Protein AF-A0A3B8HC84-F1 (afdb_monomer_lite)

Foldseek 3Di:
DAQAWDWPVCLVVVLVVVVPDDPPDAAEQFECRAAQVPPQPDVPRRTTDRHVVVRDPHDYYQYDPHHDPVSVVVRVVVVVCVVVVNVVVVVVVVVVVVPPDD

St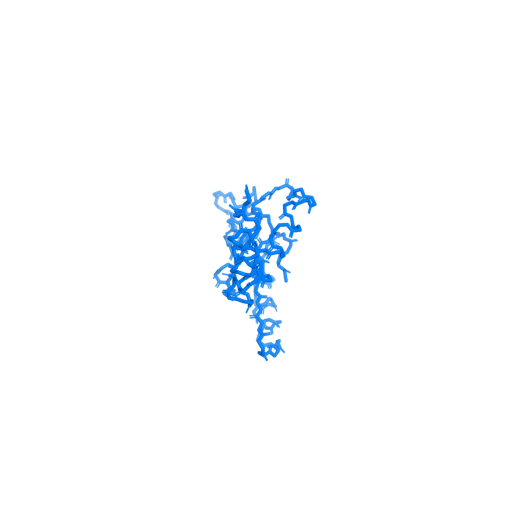ructure (mmCIF, N/CA/C/O backbone):
data_AF-A0A3B8HC84-F1
#
_entry.id   AF-A0A3B8HC84-F1
#
loop_
_atom_site.group_PDB
_atom_site.id
_atom_site.type_symbol
_atom_site.label_atom_id
_atom_site.label_alt_id
_atom_site.label_comp_id
_atom_site.label_asym_id
_atom_site.label_entity_id
_atom_site.label_seq_id
_atom_site.pdbx_PDB_ins_code
_atom_site.Cartn_x
_atom_site.Cartn_y
_atom_site.Cartn_z
_atom_site.occupancy
_atom_site.B_iso_or_equiv
_atom_site.auth_seq_id
_atom_site.auth_comp_id
_atom_site.auth_asym_id
_atom_site.auth_atom_id
_atom_site.pdbx_PDB_model_num
ATOM 1 N N . ILE A 1 1 ? -3.221 -3.129 5.264 1.00 92.12 1 ILE A N 1
ATOM 2 C CA . ILE A 1 1 ? -2.145 -2.111 5.135 1.00 92.12 1 ILE A CA 1
ATOM 3 C C . ILE A 1 1 ? -1.227 -2.562 4.012 1.00 92.12 1 ILE A C 1
ATOM 5 O O . ILE A 1 1 ? -0.826 -3.719 4.020 1.00 92.12 1 ILE A O 1
ATOM 9 N N . VAL A 1 2 ? -0.928 -1.692 3.052 1.00 92.56 2 VAL A N 1
ATOM 10 C CA . VAL A 1 2 ? 0.032 -1.957 1.975 1.00 92.56 2 VAL A CA 1
ATOM 11 C C . VAL A 1 2 ? 1.351 -1.292 2.349 1.00 92.56 2 VAL A C 1
ATOM 13 O O . VAL A 1 2 ? 1.438 -0.069 2.360 1.00 92.56 2 VAL A O 1
ATOM 16 N N . ALA A 1 3 ? 2.356 -2.096 2.688 1.00 90.88 3 ALA A N 1
ATOM 17 C CA . ALA A 1 3 ? 3.620 -1.645 3.266 1.00 90.88 3 ALA A CA 1
ATOM 18 C C . ALA A 1 3 ? 4.803 -1.861 2.312 1.00 90.88 3 ALA A C 1
ATOM 20 O O . ALA A 1 3 ? 5.659 -2.706 2.562 1.00 90.88 3 ALA A O 1
ATOM 21 N N . GLY A 1 4 ? 4.847 -1.107 1.211 1.00 89.38 4 GLY A N 1
ATOM 22 C CA . GLY A 1 4 ? 5.965 -1.142 0.266 1.00 89.38 4 GLY A CA 1
ATOM 23 C C . GLY A 1 4 ? 5.550 -1.228 -1.198 1.00 89.38 4 GLY A C 1
ATOM 24 O O . GLY A 1 4 ? 4.407 -0.961 -1.563 1.00 89.38 4 GLY A O 1
ATOM 25 N N . THR A 1 5 ? 6.522 -1.564 -2.043 1.00 91.50 5 THR A N 1
ATOM 26 C CA . THR A 1 5 ? 6.368 -1.593 -3.499 1.00 91.50 5 THR A CA 1
ATOM 27 C C . THR A 1 5 ? 5.496 -2.763 -3.945 1.00 91.50 5 THR A C 1
ATOM 29 O O . THR A 1 5 ? 5.683 -3.894 -3.496 1.00 91.50 5 THR A O 1
ATOM 32 N N . ILE A 1 6 ? 4.587 -2.513 -4.887 1.00 91.69 6 ILE A N 1
ATOM 33 C CA . ILE A 1 6 ? 3.760 -3.554 -5.501 1.00 91.69 6 ILE A CA 1
ATOM 34 C C . ILE A 1 6 ? 4.307 -3.865 -6.891 1.00 91.69 6 ILE A C 1
ATOM 36 O O . ILE A 1 6 ? 4.371 -2.993 -7.755 1.00 91.69 6 ILE A O 1
ATOM 40 N N . SER A 1 7 ? 4.671 -5.122 -7.136 1.00 92.62 7 SER A N 1
ATOM 41 C CA . SER A 1 7 ? 5.007 -5.575 -8.486 1.00 92.62 7 SER A CA 1
ATOM 42 C C . SER A 1 7 ? 3.743 -5.893 -9.291 1.00 92.62 7 SER A C 1
ATOM 44 O O . SER A 1 7 ? 2.736 -6.331 -8.732 1.00 92.62 7 SER A O 1
ATOM 46 N N . LYS A 1 8 ? 3.787 -5.755 -10.622 1.00 91.50 8 LYS A N 1
ATOM 47 C CA . LYS A 1 8 ? 2.668 -6.124 -11.509 1.00 91.50 8 LYS A CA 1
ATOM 48 C C . LYS A 1 8 ? 2.260 -7.586 -11.344 1.00 91.50 8 LYS A C 1
ATOM 50 O O . LYS A 1 8 ? 1.077 -7.902 -11.401 1.00 91.50 8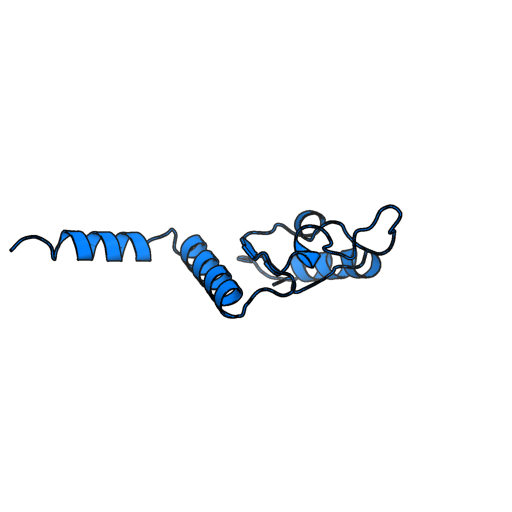 LYS A O 1
ATOM 55 N N . LYS A 1 9 ? 3.226 -8.468 -11.058 1.00 92.88 9 LYS A N 1
ATOM 56 C CA . LYS A 1 9 ? 2.968 -9.881 -10.743 1.00 92.88 9 LYS A CA 1
ATOM 57 C C . LYS A 1 9 ? 2.152 -10.049 -9.456 1.00 92.88 9 LYS A C 1
ATOM 59 O O . LYS A 1 9 ? 1.321 -10.948 -9.380 1.00 92.88 9 LYS A O 1
ATOM 64 N N . MET A 1 10 ? 2.381 -9.194 -8.460 1.00 93.75 10 MET A N 1
ATOM 65 C CA . MET A 1 10 ? 1.673 -9.226 -7.178 1.00 93.75 10 MET A CA 1
ATOM 66 C C . MET A 1 10 ? 0.302 -8.532 -7.235 1.00 93.75 10 MET A C 1
ATOM 68 O O . MET A 1 10 ? -0.575 -8.858 -6.440 1.00 93.75 10 MET A O 1
ATOM 72 N N . GLY A 1 11 ? 0.080 -7.638 -8.205 1.00 92.75 11 GLY A N 1
ATOM 73 C CA . GLY A 1 11 ? -1.180 -6.915 -8.414 1.00 92.75 11 GLY A CA 1
ATOM 74 C C . GLY A 1 11 ? -2.458 -7.761 -8.273 1.00 92.75 11 GLY A C 1
ATOM 75 O O . GLY A 1 11 ? -3.263 -7.471 -7.385 1.00 92.75 11 GLY A O 1
ATOM 76 N N . PRO A 1 12 ? -2.643 -8.845 -9.056 1.00 94.31 12 PRO A N 1
ATOM 77 C CA . PRO A 1 12 ? -3.852 -9.669 -8.965 1.00 94.31 12 PRO A CA 1
ATOM 78 C C . PRO A 1 12 ? -3.988 -10.402 -7.623 1.00 94.31 12 PRO A C 1
ATOM 80 O O . PRO A 1 12 ? -5.099 -10.706 -7.202 1.00 94.31 12 PRO A O 1
ATOM 83 N N . VAL A 1 13 ? -2.882 -10.692 -6.932 1.00 95.12 13 VAL A N 1
ATOM 84 C CA . VAL A 1 13 ? -2.922 -11.332 -5.608 1.00 95.12 13 VAL A CA 1
ATOM 85 C C . VAL A 1 13 ? -3.444 -10.349 -4.564 1.00 95.12 13 VAL A C 1
ATOM 87 O O . VAL A 1 13 ? -4.294 -10.717 -3.760 1.00 95.12 13 VAL A O 1
ATOM 90 N N . VAL A 1 14 ? -2.996 -9.091 -4.608 1.00 94.19 14 VAL A N 1
ATOM 91 C CA . VAL A 1 14 ? -3.471 -8.035 -3.697 1.00 94.19 14 VAL A CA 1
ATOM 92 C C . VAL A 1 14 ? -4.967 -7.790 -3.878 1.00 94.19 14 VAL A C 1
ATOM 94 O O . VAL A 1 14 ? -5.685 -7.696 -2.886 1.00 94.19 14 VAL A O 1
ATOM 97 N N . GLN A 1 15 ? -5.445 -7.745 -5.123 1.00 94.56 15 GLN A N 1
ATOM 98 C CA . GLN A 1 15 ? -6.867 -7.558 -5.410 1.00 94.56 15 GLN A CA 1
ATOM 99 C C . GLN A 1 15 ? -7.714 -8.722 -4.876 1.00 94.56 15 GLN A C 1
ATOM 101 O O . GLN A 1 15 ? -8.685 -8.497 -4.164 1.00 94.56 15 GLN A O 1
ATOM 106 N N . ARG A 1 16 ? -7.284 -9.973 -5.094 1.00 95.81 16 ARG A N 1
ATOM 107 C CA . ARG A 1 16 ? -7.981 -11.147 -4.537 1.00 95.81 16 ARG A CA 1
ATOM 108 C C . ARG A 1 16 ? -8.014 -11.146 -3.012 1.00 95.81 16 ARG A C 1
ATOM 110 O O . ARG A 1 16 ? -9.045 -11.471 -2.435 1.00 95.81 16 ARG A O 1
ATOM 117 N N . LEU A 1 17 ? -6.908 -10.783 -2.359 1.00 94.50 17 LEU A N 1
ATOM 118 C CA . LEU A 1 17 ? -6.863 -10.668 -0.899 1.00 94.50 17 LEU A CA 1
ATOM 119 C C . LEU A 1 17 ? -7.847 -9.607 -0.403 1.00 94.50 17 LEU A C 1
ATOM 121 O O . LEU A 1 17 ? -8.547 -9.834 0.578 1.00 94.50 17 LEU A O 1
ATOM 125 N N . TRP A 1 18 ? -7.938 -8.474 -1.101 1.00 94.88 18 TRP A N 1
ATOM 126 C CA . TRP A 1 18 ? -8.911 -7.436 -0.785 1.00 94.88 18 TRP A CA 1
ATOM 127 C C . TRP A 1 18 ? -10.353 -7.926 -0.937 1.00 94.88 18 TRP A C 1
ATOM 129 O O . TRP A 1 18 ? -11.183 -7.662 -0.066 1.00 94.88 18 TRP A O 1
ATOM 139 N N . ASP A 1 19 ? -10.654 -8.669 -1.999 1.00 94.44 19 ASP A N 1
ATOM 140 C CA . ASP A 1 19 ? -11.994 -9.202 -2.257 1.00 94.44 19 ASP A CA 1
ATOM 141 C C . ASP A 1 19 ? -12.410 -10.255 -1.222 1.00 94.44 19 ASP A C 1
ATOM 143 O O . ASP A 1 19 ? -13.572 -10.302 -0.823 1.00 94.44 19 ASP A O 1
ATOM 147 N N . GLN A 1 20 ? -11.455 -11.044 -0.723 1.00 95.75 20 GLN A N 1
ATOM 148 C CA . GLN A 1 20 ? -11.675 -12.044 0.325 1.00 95.75 20 GLN A CA 1
ATOM 149 C C . GLN A 1 20 ? -11.901 -11.443 1.722 1.00 95.75 20 GLN A C 1
ATOM 151 O O . GLN A 1 20 ? -12.420 -12.129 2.603 1.00 95.75 20 GLN A O 1
ATOM 156 N N . MET A 1 21 ? -11.528 -10.181 1.955 1.00 96.12 21 MET A N 1
ATOM 157 C CA . MET A 1 21 ? -11.756 -9.523 3.243 1.00 96.12 21 MET A CA 1
ATOM 158 C C . MET A 1 21 ? -13.236 -9.115 3.415 1.00 96.12 21 MET A C 1
ATOM 160 O O . MET A 1 21 ? -13.791 -8.458 2.522 1.00 96.12 21 MET A O 1
ATOM 164 N N . PRO A 1 22 ? -13.874 -9.429 4.564 1.00 93.88 22 PRO A N 1
ATOM 165 C CA . PRO A 1 22 ? -15.257 -9.043 4.841 1.00 93.88 22 PRO A CA 1
ATOM 166 C C . PRO A 1 22 ? -15.406 -7.527 5.045 1.00 93.88 22 PRO A C 1
ATOM 168 O O . PRO A 1 22 ? -14.465 -6.841 5.444 1.00 93.88 22 PRO A O 1
ATOM 171 N N . ASN A 1 23 ? -16.608 -7.003 4.790 1.00 91.25 23 ASN A N 1
ATOM 172 C CA . ASN A 1 23 ? -16.953 -5.613 5.107 1.00 91.25 23 ASN A CA 1
ATOM 173 C C . ASN A 1 23 ? -17.266 -5.472 6.611 1.00 91.25 23 ASN A C 1
ATOM 175 O O . ASN A 1 23 ? -17.908 -6.371 7.158 1.00 91.25 23 ASN A O 1
ATOM 179 N N . PRO A 1 24 ? -16.908 -4.355 7.277 1.00 91.69 24 PRO A N 1
ATOM 180 C CA . PRO A 1 24 ? -16.217 -3.161 6.772 1.00 91.69 24 PRO A CA 1
ATOM 181 C C . PRO A 1 24 ? -14.685 -3.325 6.723 1.00 91.69 24 PRO A C 1
ATOM 183 O O . PRO A 1 24 ? -14.074 -3.841 7.656 1.00 91.69 24 PRO A O 1
ATOM 186 N N . LYS A 1 25 ? -14.058 -2.849 5.640 1.00 92.19 25 LYS A N 1
ATOM 187 C CA . LYS A 1 25 ? -12.605 -2.924 5.416 1.00 92.19 25 LYS A CA 1
ATOM 188 C C . LYS A 1 25 ? -12.036 -1.582 4.981 1.00 92.19 25 LYS A C 1
ATOM 190 O O . LYS A 1 25 ? -12.709 -0.818 4.295 1.00 92.19 25 LYS A O 1
ATOM 195 N N . TRP A 1 26 ? -10.783 -1.340 5.357 1.00 93.50 26 TRP A N 1
ATOM 196 C CA . TRP A 1 26 ? -10.058 -0.108 5.061 1.00 93.50 26 TRP A CA 1
ATOM 197 C C . TRP A 1 26 ? -8.645 -0.401 4.582 1.00 93.50 26 TRP A C 1
ATOM 199 O O . TRP A 1 26 ? -8.012 -1.376 5.008 1.00 93.50 26 TRP A O 1
ATOM 209 N N . CYS A 1 27 ? -8.126 0.470 3.725 1.00 94.38 27 CYS A N 1
ATOM 210 C CA . CYS A 1 27 ? -6.777 0.343 3.193 1.00 94.38 27 CYS A CA 1
ATOM 211 C C . CYS A 1 27 ? -5.913 1.553 3.559 1.00 94.38 27 CYS A C 1
ATOM 213 O O . CYS A 1 27 ? -6.253 2.698 3.274 1.00 94.38 27 CYS A O 1
ATOM 215 N N . ILE A 1 28 ? -4.747 1.285 4.145 1.00 94.88 28 ILE A N 1
ATOM 216 C CA . ILE A 1 28 ? -3.700 2.286 4.373 1.00 94.88 28 ILE A CA 1
ATOM 217 C C . ILE A 1 28 ? -2.559 1.992 3.401 1.00 94.88 28 ILE A C 1
ATOM 219 O O . ILE A 1 28 ? -2.019 0.880 3.431 1.00 94.88 28 ILE A O 1
ATOM 223 N N . ALA A 1 29 ? -2.179 2.974 2.582 1.00 95.06 29 ALA A N 1
ATOM 224 C CA . ALA A 1 29 ? -0.973 2.931 1.761 1.00 95.06 29 ALA A CA 1
ATOM 225 C C . ALA A 1 29 ? 0.197 3.538 2.543 1.00 95.06 29 ALA A C 1
ATOM 227 O O . ALA A 1 29 ? 0.185 4.723 2.882 1.00 95.06 29 ALA A O 1
ATOM 228 N N . MET A 1 30 ? 1.196 2.713 2.849 1.00 94.62 30 MET A N 1
ATOM 229 C CA . MET A 1 30 ? 2.349 3.088 3.656 1.00 94.62 30 MET A CA 1
ATOM 230 C C . MET A 1 30 ? 3.595 3.231 2.781 1.00 94.62 30 MET A C 1
ATOM 232 O O . MET A 1 30 ? 4.104 2.261 2.216 1.00 94.62 30 MET A O 1
ATOM 236 N N . GLY A 1 31 ? 4.114 4.454 2.750 1.00 92.44 31 GLY A N 1
ATOM 237 C CA . GLY A 1 31 ? 5.340 4.836 2.071 1.00 92.44 31 GLY A CA 1
ATOM 238 C C . GLY A 1 31 ? 5.171 5.095 0.576 1.00 92.44 31 GLY A C 1
ATOM 239 O O . GLY A 1 31 ? 4.261 4.585 -0.072 1.00 92.44 31 GLY A O 1
ATOM 240 N N . ASN A 1 32 ? 6.090 5.876 0.010 1.00 91.50 32 ASN A N 1
ATOM 241 C CA . ASN A 1 32 ? 6.025 6.370 -1.367 1.00 91.50 32 ASN A CA 1
ATOM 242 C C . ASN A 1 32 ? 5.927 5.227 -2.386 1.00 91.50 32 ASN A C 1
ATOM 244 O O . ASN A 1 32 ? 5.239 5.364 -3.390 1.00 91.50 32 ASN A O 1
ATOM 248 N N . CYS A 1 33 ? 6.530 4.076 -2.083 1.00 91.56 33 CYS A N 1
ATOM 249 C CA . CYS A 1 33 ? 6.433 2.872 -2.902 1.00 91.56 33 CYS A CA 1
ATOM 250 C C . CYS A 1 33 ? 4.994 2.369 -3.106 1.00 91.56 33 CYS A C 1
ATOM 252 O O . CYS A 1 33 ? 4.674 1.860 -4.175 1.00 91.56 33 CYS A O 1
ATOM 254 N N . ALA A 1 34 ? 4.130 2.498 -2.095 1.00 91.50 34 ALA A N 1
ATOM 255 C CA . ALA A 1 34 ? 2.725 2.100 -2.179 1.00 91.50 34 ALA A CA 1
ATOM 256 C C . ALA A 1 34 ? 1.837 3.217 -2.754 1.00 91.50 34 ALA A C 1
ATOM 258 O O . ALA A 1 34 ? 0.777 2.936 -3.310 1.00 91.50 34 ALA A O 1
ATOM 259 N N . ILE A 1 35 ? 2.242 4.482 -2.605 1.00 92.12 35 ILE A N 1
ATOM 260 C CA . ILE A 1 35 ? 1.464 5.651 -3.042 1.00 92.12 35 ILE A CA 1
ATOM 261 C C . ILE A 1 35 ? 1.627 5.884 -4.547 1.00 92.12 35 ILE A C 1
ATOM 263 O O . ILE A 1 35 ? 0.626 6.008 -5.254 1.00 92.12 35 ILE A O 1
ATOM 267 N N . SER A 1 36 ? 2.881 5.940 -4.999 1.00 89.62 36 SER A N 1
ATOM 268 C CA . SER A 1 36 ? 3.293 6.412 -6.324 1.00 89.62 36 SER A CA 1
ATOM 269 C C . SER A 1 36 ? 4.465 5.586 -6.893 1.00 89.62 36 SER A C 1
ATOM 271 O O . SER A 1 36 ? 5.390 6.161 -7.451 1.00 89.62 36 SER A O 1
ATOM 273 N N . GLY A 1 37 ? 4.568 4.290 -6.558 1.00 86.12 37 GLY A N 1
ATOM 274 C CA . GLY A 1 37 ? 5.649 3.399 -7.014 1.00 86.12 37 GLY A CA 1
ATOM 275 C C . GLY A 1 37 ? 7.031 3.675 -6.394 1.00 86.12 37 GLY A C 1
ATOM 276 O O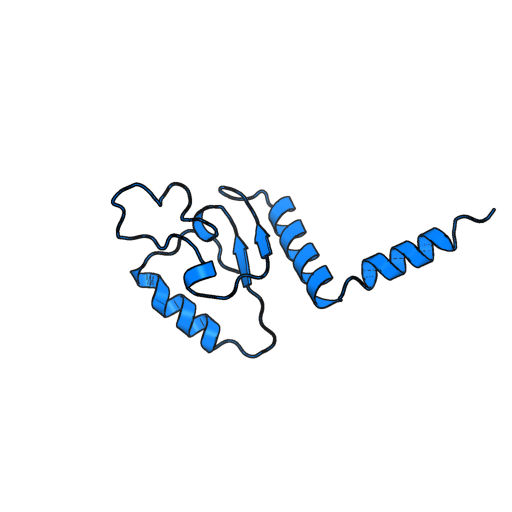 . GLY A 1 37 ? 7.890 2.790 -6.332 1.00 86.12 37 GLY A O 1
ATOM 277 N N . GLY A 1 38 ? 7.215 4.861 -5.811 1.00 87.19 38 GLY A N 1
ATOM 278 C CA . GLY A 1 38 ? 8.408 5.290 -5.094 1.00 87.19 38 GLY A CA 1
ATOM 279 C C . GLY A 1 38 ? 9.631 5.393 -6.012 1.00 87.19 38 GLY A C 1
ATOM 280 O O . GLY A 1 38 ? 9.483 5.618 -7.209 1.00 87.19 38 GLY A O 1
ATOM 281 N N . PRO A 1 39 ? 10.855 5.195 -5.490 1.00 84.19 39 PRO A N 1
ATOM 282 C CA . PRO A 1 39 ? 12.079 5.267 -6.298 1.00 84.19 39 PRO A CA 1
ATOM 283 C C . PRO A 1 39 ? 12.188 4.146 -7.347 1.00 84.19 39 PRO A C 1
ATOM 285 O O . PRO A 1 39 ? 13.128 4.131 -8.135 1.00 84.19 39 PRO A O 1
ATOM 288 N N . PHE A 1 40 ? 11.263 3.183 -7.334 1.00 82.88 40 PHE A N 1
ATOM 289 C CA . PHE A 1 40 ? 11.256 2.043 -8.244 1.00 82.88 40 PHE A CA 1
ATOM 290 C C . PHE A 1 40 ? 10.411 2.287 -9.497 1.00 82.88 40 PHE A C 1
ATOM 292 O O . PHE A 1 40 ? 10.548 1.535 -10.460 1.00 82.88 40 PHE A O 1
ATOM 299 N N . GLU A 1 41 ? 9.562 3.316 -9.507 1.00 79.44 41 GLU A N 1
ATOM 300 C CA . GLU A 1 41 ? 8.877 3.779 -10.711 1.00 79.44 41 GLU A CA 1
ATOM 301 C C . GLU A 1 41 ? 9.802 4.730 -11.477 1.00 79.44 41 GLU A C 1
ATOM 303 O O . GLU A 1 41 ? 9.810 5.940 -11.274 1.00 79.44 41 GLU A O 1
ATOM 308 N N . VAL A 1 42 ? 10.643 4.142 -12.326 1.00 81.94 42 VAL A N 1
ATOM 309 C CA . VAL A 1 42 ? 11.519 4.859 -13.259 1.00 81.94 42 VAL A CA 1
ATOM 310 C C . VAL A 1 42 ? 10.979 4.734 -14.682 1.00 81.94 42 VAL A C 1
ATOM 312 O O . VAL A 1 42 ? 10.260 3.783 -14.998 1.00 81.94 42 VAL A O 1
ATOM 315 N N . GLU A 1 43 ? 11.324 5.682 -15.553 1.00 75.75 43 GLU A N 1
ATOM 316 C CA . GLU A 1 43 ? 10.910 5.666 -16.959 1.00 75.75 43 GLU A CA 1
ATOM 317 C C . GLU A 1 43 ? 11.329 4.344 -17.634 1.00 75.75 43 GLU A C 1
ATOM 319 O O . GLU A 1 43 ? 12.487 3.934 -17.576 1.00 75.75 43 GLU A O 1
ATOM 324 N N . GLY A 1 44 ? 10.361 3.627 -18.215 1.00 74.81 44 GLY A N 1
ATOM 325 C CA . GLY A 1 44 ? 10.575 2.305 -18.819 1.00 74.81 44 GLY A CA 1
ATOM 326 C C . GLY A 1 44 ? 10.469 1.107 -17.863 1.00 74.81 44 GLY A C 1
ATOM 327 O O . GLY A 1 44 ? 10.579 -0.037 -18.310 1.00 74.81 44 GLY A O 1
ATOM 328 N N . GLN A 1 45 ? 10.207 1.312 -16.566 1.00 82.75 45 GLN A N 1
ATOM 329 C CA . GLN A 1 45 ? 10.011 0.203 -15.631 1.00 82.75 45 GLN A CA 1
ATOM 330 C C . GLN A 1 45 ? 8.674 -0.513 -15.872 1.00 82.75 45 GLN A C 1
ATOM 332 O O . GLN A 1 45 ? 7.590 0.028 -15.654 1.00 82.75 45 GLN A O 1
ATOM 337 N N . TYR A 1 46 ? 8.741 -1.790 -16.248 1.00 86.06 46 TYR A N 1
ATOM 338 C CA . TYR A 1 46 ? 7.559 -2.613 -16.498 1.00 86.06 46 TYR A CA 1
ATOM 339 C C . TYR A 1 46 ? 7.114 -3.420 -15.278 1.00 86.06 46 TYR A C 1
ATOM 341 O O . TYR A 1 46 ? 5.983 -3.901 -15.273 1.00 86.06 46 TYR A O 1
ATOM 349 N N . ALA A 1 47 ? 7.973 -3.612 -14.276 1.00 88.31 47 ALA A N 1
ATOM 350 C CA . ALA A 1 47 ? 7.729 -4.581 -13.211 1.00 88.31 47 ALA A CA 1
ATOM 351 C C . ALA A 1 47 ? 6.865 -4.048 -12.059 1.00 88.31 47 ALA A C 1
ATOM 353 O O . ALA A 1 47 ? 6.315 -4.855 -11.309 1.00 88.31 47 ALA A O 1
ATOM 354 N N . ILE A 1 48 ? 6.736 -2.728 -11.904 1.00 91.56 48 ILE A N 1
ATOM 355 C CA . ILE A 1 48 ? 6.110 -2.080 -10.742 1.00 91.56 48 ILE A CA 1
ATOM 356 C C . ILE A 1 48 ? 4.742 -1.496 -11.109 1.00 91.56 48 ILE A C 1
ATOM 358 O O . ILE A 1 48 ? 4.504 -1.096 -12.249 1.00 91.56 48 ILE A O 1
ATOM 362 N N . VAL A 1 49 ? 3.821 -1.509 -10.146 1.00 89.69 49 VAL A N 1
ATOM 363 C CA . VAL A 1 49 ? 2.538 -0.808 -10.234 1.00 89.69 49 VAL A CA 1
ATOM 364 C C . VAL A 1 49 ? 2.740 0.622 -9.719 1.00 89.69 49 VAL A C 1
ATOM 366 O O . VAL A 1 49 ? 3.224 0.768 -8.595 1.00 89.69 49 VAL A O 1
ATOM 369 N N . PRO A 1 50 ? 2.330 1.656 -10.478 1.00 89.06 50 PRO A N 1
ATOM 370 C CA . PRO A 1 50 ? 2.476 3.057 -10.077 1.00 89.06 50 PRO A CA 1
ATOM 371 C C . PRO A 1 50 ? 1.815 3.411 -8.747 1.00 89.06 50 PRO A C 1
ATOM 373 O O . PRO A 1 50 ? 2.191 4.365 -8.097 1.00 89.06 50 PRO A O 1
ATOM 376 N N . GLY A 1 51 ? 0.816 2.664 -8.282 1.00 89.94 51 GLY A N 1
ATOM 377 C CA . GLY A 1 51 ? 0.247 2.922 -6.966 1.00 89.94 51 GLY A CA 1
ATOM 378 C C . GLY A 1 51 ? -0.787 1.900 -6.534 1.00 89.94 51 GLY A C 1
ATOM 379 O O . GLY A 1 51 ? -1.466 1.280 -7.353 1.00 89.94 51 GLY A O 1
ATOM 380 N N . ALA A 1 52 ? -0.935 1.751 -5.219 1.00 91.81 52 ALA A N 1
ATOM 381 C CA . ALA A 1 52 ? -1.912 0.857 -4.604 1.00 91.81 52 ALA A CA 1
ATOM 382 C C . ALA A 1 52 ? -3.360 1.249 -4.934 1.00 91.81 52 ALA A C 1
ATOM 38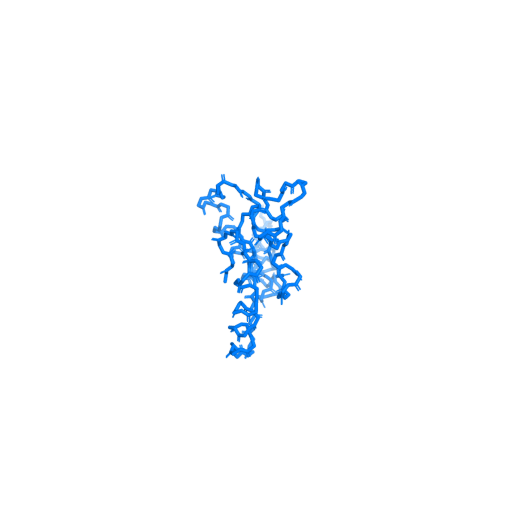4 O O . ALA A 1 52 ? -4.220 0.377 -5.026 1.00 91.81 52 ALA A O 1
ATOM 385 N N . HIS A 1 53 ? -3.608 2.543 -5.168 1.00 92.44 53 HIS A N 1
ATOM 386 C CA . HIS A 1 53 ? -4.921 3.096 -5.503 1.00 92.44 53 HIS A CA 1
ATOM 387 C C . HIS A 1 53 ? -5.501 2.551 -6.820 1.00 92.44 53 HIS A C 1
ATOM 389 O O . HIS A 1 53 ? -6.713 2.577 -7.005 1.00 92.44 53 HIS A O 1
ATOM 395 N N . LEU A 1 54 ? -4.655 2.032 -7.719 1.00 91.88 54 LEU A N 1
ATOM 396 C CA . LEU A 1 54 ? -5.091 1.391 -8.964 1.00 91.88 54 LEU A CA 1
ATOM 397 C C . LEU A 1 54 ? -5.656 -0.019 -8.742 1.00 91.88 54 LEU A C 1
ATOM 399 O O . LEU A 1 54 ? -6.366 -0.535 -9.599 1.00 91.88 54 LEU A O 1
ATOM 403 N N . LEU A 1 55 ? -5.310 -0.657 -7.622 1.00 92.31 55 LEU A N 1
ATOM 404 C CA . LEU A 1 55 ? -5.693 -2.037 -7.317 1.00 92.31 55 LEU A CA 1
ATOM 405 C C . LEU A 1 55 ? -6.817 -2.105 -6.286 1.00 92.31 55 LEU A C 1
ATOM 407 O O . LEU A 1 55 ? -7.725 -2.921 -6.414 1.00 92.31 55 LEU A O 1
ATOM 411 N N . VAL A 1 56 ? -6.730 -1.278 -5.242 1.00 93.50 56 VAL A N 1
ATOM 412 C CA . VAL A 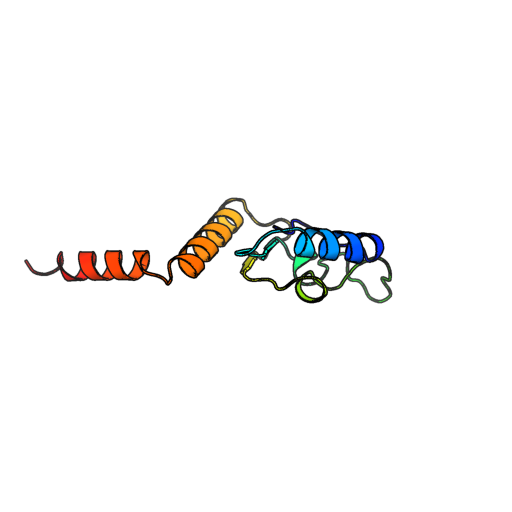1 56 ? -7.645 -1.283 -4.097 1.00 93.50 56 VAL A CA 1
ATOM 413 C C . VAL A 1 56 ? -7.986 0.152 -3.687 1.00 93.50 56 VAL A C 1
ATOM 415 O O . VAL A 1 56 ? -7.140 1.040 -3.820 1.00 93.50 56 VAL A O 1
ATOM 418 N N . PRO A 1 57 ? -9.193 0.410 -3.154 1.00 93.38 57 PRO A N 1
ATOM 419 C CA . PRO A 1 57 ? -9.553 1.739 -2.673 1.00 93.38 57 PRO A CA 1
ATOM 420 C C . PRO A 1 57 ? -8.721 2.083 -1.431 1.00 93.38 57 PRO A C 1
ATOM 422 O O . PRO A 1 57 ? -8.820 1.410 -0.409 1.00 93.38 57 PRO A O 1
ATOM 425 N N . VAL A 1 58 ? -7.881 3.118 -1.525 1.00 94.19 58 VAL A N 1
ATOM 426 C CA . VAL A 1 58 ? -7.017 3.575 -0.425 1.00 94.19 58 VAL A CA 1
ATOM 427 C C . VAL A 1 58 ? -7.722 4.657 0.390 1.00 94.19 58 VAL A C 1
ATOM 429 O O . VAL A 1 58 ? -8.152 5.673 -0.152 1.00 94.19 58 VAL A O 1
ATOM 432 N N . ASP A 1 59 ? -7.795 4.467 1.707 1.00 93.94 59 ASP A N 1
ATOM 433 C CA . ASP A 1 59 ? -8.424 5.404 2.637 1.00 93.94 59 ASP A CA 1
ATOM 434 C C . ASP A 1 59 ? -7.479 6.474 3.159 1.00 93.94 59 ASP A C 1
ATOM 436 O O . ASP A 1 59 ? -7.912 7.607 3.388 1.00 93.94 59 ASP A O 1
ATOM 440 N N . ILE A 1 60 ? -6.234 6.080 3.434 1.00 94.44 60 ILE A N 1
ATOM 441 C CA . ILE A 1 60 ? -5.214 6.908 4.076 1.00 94.44 60 ILE A CA 1
ATOM 442 C C . ILE A 1 60 ? -3.865 6.648 3.427 1.00 94.44 60 ILE A C 1
ATOM 444 O O . ILE A 1 60 ? -3.469 5.503 3.199 1.00 94.44 60 ILE A O 1
ATOM 448 N N . TYR A 1 61 ? -3.143 7.739 3.198 1.00 94.44 61 TYR A N 1
ATOM 449 C CA . TYR A 1 61 ? -1.794 7.748 2.662 1.00 94.44 61 TYR A CA 1
ATOM 450 C C . TYR A 1 61 ? -0.820 8.183 3.757 1.00 94.44 61 TYR A C 1
ATOM 452 O O . TYR A 1 61 ? -0.970 9.262 4.329 1.00 94.44 61 TYR A O 1
ATOM 460 N N . VAL A 1 62 ? 0.178 7.349 4.045 1.00 94.50 62 VAL A N 1
ATOM 461 C CA . VAL A 1 62 ? 1.264 7.665 4.982 1.00 94.50 62 VAL A CA 1
ATOM 462 C C . VAL A 1 62 ? 2.542 7.884 4.168 1.00 94.50 62 VAL A C 1
ATOM 464 O O . VAL A 1 62 ? 3.155 6.900 3.747 1.00 94.50 62 VAL A O 1
ATOM 467 N N . PRO A 1 63 ? 2.950 9.138 3.896 1.00 91.88 63 PRO A N 1
ATOM 468 C CA . PRO A 1 63 ? 4.144 9.420 3.100 1.00 91.88 63 PRO A CA 1
ATOM 469 C C . PRO A 1 63 ? 5.431 9.027 3.843 1.00 91.88 63 PRO A C 1
ATOM 471 O O . PRO A 1 63 ? 5.526 9.168 5.063 1.00 91.88 63 PRO A O 1
ATOM 474 N N . GLY A 1 64 ? 6.440 8.551 3.106 1.00 91.31 64 GLY A N 1
ATOM 475 C CA . GLY A 1 64 ? 7.754 8.191 3.655 1.00 91.31 64 GLY A CA 1
ATOM 476 C C . GLY A 1 64 ? 8.509 7.135 2.840 1.00 91.31 64 GLY A C 1
ATOM 477 O O . GLY A 1 64 ? 7.918 6.420 2.037 1.00 91.31 64 GLY A O 1
ATOM 478 N N . CYS A 1 65 ? 9.823 7.005 3.040 1.00 89.94 65 CYS A N 1
ATOM 479 C CA . CYS A 1 65 ? 10.646 6.016 2.329 1.00 89.94 65 CYS A CA 1
ATOM 480 C C . CYS A 1 65 ? 11.806 5.467 3.195 1.00 89.94 65 CYS A C 1
ATOM 482 O O . CYS A 1 65 ? 12.960 5.800 2.929 1.00 89.94 65 CYS A O 1
ATOM 484 N N . PRO A 1 66 ? 11.539 4.622 4.215 1.00 84.44 66 PRO A N 1
ATOM 485 C CA . PRO A 1 66 ? 10.233 4.290 4.801 1.00 84.44 66 PRO A CA 1
ATOM 486 C C . PRO A 1 66 ? 9.730 5.394 5.761 1.00 84.44 66 PRO A C 1
ATOM 488 O O . PRO A 1 66 ? 10.513 6.248 6.181 1.00 84.44 66 PRO A O 1
ATOM 491 N N . PRO A 1 67 ? 8.423 5.448 6.085 1.00 90.81 67 PRO A N 1
ATOM 492 C CA . PRO A 1 67 ? 7.899 6.426 7.039 1.00 90.81 67 PRO A CA 1
ATOM 493 C C . PRO A 1 67 ? 8.463 6.200 8.443 1.00 90.81 67 PRO A C 1
ATOM 495 O O . PRO A 1 67 ? 8.756 5.070 8.834 1.00 90.81 67 PRO A O 1
ATOM 498 N N . ARG A 1 68 ? 8.578 7.282 9.221 1.00 93.19 68 ARG A N 1
ATOM 499 C CA . ARG A 1 68 ? 8.941 7.173 10.638 1.00 93.19 68 ARG A CA 1
ATOM 500 C C . ARG A 1 68 ? 7.839 6.443 11.422 1.00 93.19 68 ARG A C 1
ATOM 502 O O . ARG A 1 68 ? 6.666 6.604 11.065 1.00 93.19 68 ARG A O 1
ATOM 509 N N . PRO A 1 69 ? 8.174 5.695 12.490 1.00 91.25 69 PRO A N 1
ATOM 510 C CA . PRO A 1 69 ? 7.185 4.986 13.305 1.00 91.25 69 PRO A CA 1
ATOM 511 C C . PRO A 1 69 ? 6.042 5.886 13.788 1.00 91.25 69 PRO A C 1
ATOM 513 O O . PRO A 1 69 ? 4.878 5.493 13.746 1.00 91.25 69 PRO A O 1
ATOM 516 N N . GLU A 1 70 ? 6.345 7.131 14.157 1.00 93.81 70 GLU A N 1
ATOM 517 C CA . GLU A 1 70 ? 5.355 8.115 14.598 1.00 9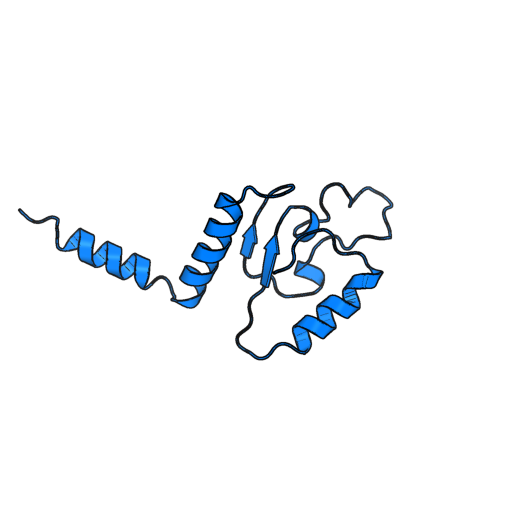3.81 70 GLU A CA 1
ATOM 518 C C . GLU A 1 70 ? 4.378 8.480 13.474 1.00 93.81 70 GLU A C 1
ATOM 520 O O . GLU A 1 70 ? 3.182 8.634 13.717 1.00 93.81 70 GLU A O 1
ATOM 525 N N . GLY A 1 71 ? 4.863 8.567 12.232 1.00 91.06 71 GLY A N 1
ATOM 526 C CA . GLY A 1 71 ? 4.031 8.835 11.059 1.00 91.06 71 GLY A CA 1
ATOM 527 C C . GLY A 1 71 ? 3.056 7.694 10.762 1.00 91.06 71 GLY A C 1
ATOM 528 O O . GLY A 1 71 ? 1.911 7.940 10.383 1.00 91.06 71 GLY A O 1
ATOM 529 N N . LEU A 1 72 ? 3.468 6.444 11.001 1.00 92.00 72 LEU A N 1
ATOM 530 C CA . LEU A 1 72 ? 2.571 5.292 10.894 1.00 92.00 72 LEU A CA 1
ATOM 531 C C . LEU A 1 72 ? 1.482 5.329 11.974 1.00 92.00 72 LEU A C 1
ATOM 533 O O . LEU A 1 72 ? 0.308 5.130 11.660 1.00 92.00 72 LEU A O 1
ATOM 537 N N . ILE A 1 73 ? 1.853 5.629 13.222 1.00 93.38 73 ILE A N 1
ATOM 538 C CA . ILE A 1 73 ? 0.899 5.760 14.334 1.00 93.38 73 ILE A CA 1
ATOM 539 C C . ILE A 1 73 ? -0.117 6.864 14.030 1.00 93.38 73 ILE A C 1
ATOM 541 O O . ILE A 1 73 ? -1.318 6.652 14.183 1.00 93.38 73 ILE A O 1
ATOM 545 N N . GLN A 1 74 ? 0.334 8.014 13.524 1.00 93.12 74 GLN A N 1
ATOM 546 C CA . GLN A 1 74 ? -0.555 9.095 13.093 1.00 93.12 74 GLN A CA 1
ATOM 547 C C . GLN A 1 74 ? -1.516 8.658 11.981 1.00 93.12 74 GLN A C 1
ATOM 549 O O . GLN A 1 74 ? -2.687 9.027 12.019 1.00 93.12 74 GLN A O 1
ATOM 554 N N . GLY A 1 75 ? -1.059 7.844 11.026 1.00 92.88 75 GLY A N 1
ATOM 555 C CA . GLY A 1 75 ? -1.918 7.271 9.989 1.00 92.88 75 GLY A CA 1
ATOM 556 C C . GLY A 1 75 ? -3.011 6.356 10.549 1.00 92.88 75 GLY A C 1
ATOM 557 O O . GLY A 1 75 ? -4.155 6.421 10.104 1.00 92.88 75 GLY A O 1
ATOM 558 N N . ILE A 1 76 ? -2.687 5.542 11.558 1.00 92.50 76 ILE A N 1
ATOM 559 C CA . ILE A 1 76 ? -3.660 4.669 12.236 1.00 92.50 76 ILE A CA 1
ATOM 560 C C . ILE A 1 76 ? -4.657 5.496 13.055 1.00 92.50 76 ILE A C 1
ATOM 562 O O . ILE A 1 76 ? -5.858 5.256 12.970 1.00 92.50 76 ILE A O 1
ATOM 566 N N . LEU A 1 77 ? -4.189 6.508 13.790 1.00 92.50 77 LEU A N 1
ATOM 567 C CA . LEU A 1 77 ? -5.060 7.421 14.538 1.00 92.50 77 LEU A CA 1
ATOM 568 C C . LEU A 1 77 ? -5.997 8.202 13.606 1.00 92.50 77 LEU A C 1
ATOM 570 O O . LEU A 1 77 ? -7.175 8.375 13.907 1.00 92.50 77 LEU A O 1
ATOM 574 N N . ALA A 1 78 ? -5.504 8.626 12.441 1.00 91.44 78 ALA A N 1
ATOM 575 C CA . ALA A 1 78 ? -6.332 9.253 11.418 1.00 91.44 78 ALA A CA 1
ATOM 576 C C . ALA A 1 78 ? -7.392 8.286 10.857 1.00 91.44 78 ALA A C 1
ATOM 578 O O . ALA A 1 78 ? -8.495 8.725 10.524 1.00 91.44 78 ALA A O 1
ATOM 579 N N . LEU A 1 79 ? -7.096 6.980 10.783 1.00 91.94 79 LEU A N 1
ATOM 580 C CA . LEU A 1 79 ? -8.082 5.964 10.401 1.00 91.94 79 LEU A CA 1
ATOM 581 C C . LEU A 1 79 ? -9.158 5.820 11.466 1.00 91.94 79 LEU A C 1
ATOM 583 O O . LEU A 1 79 ? -10.343 5.826 11.144 1.00 91.94 79 LEU A O 1
ATOM 587 N N . GLU A 1 80 ? -8.746 5.729 12.725 1.00 90.88 80 GLU A N 1
ATOM 588 C CA . GLU A 1 80 ? -9.660 5.643 13.857 1.00 90.88 80 GLU A CA 1
ATOM 589 C C . GLU A 1 80 ? -10.613 6.847 13.894 1.00 90.88 80 GLU A C 1
ATOM 591 O O . GLU A 1 80 ? -11.828 6.670 14.007 1.00 90.88 80 GLU A O 1
ATOM 596 N N . ASP A 1 81 ? -10.085 8.059 13.704 1.00 89.62 81 ASP A N 1
ATOM 597 C CA . ASP A 1 81 ? -10.865 9.297 13.609 1.00 89.62 81 ASP A CA 1
ATOM 598 C C . ASP A 1 81 ? -11.873 9.266 12.447 1.00 89.62 81 ASP A C 1
ATOM 600 O O . ASP A 1 81 ? -12.998 9.754 12.590 1.00 89.62 81 ASP A O 1
ATOM 604 N N . LYS A 1 82 ? -11.477 8.698 11.297 1.00 86.12 82 LYS A N 1
ATOM 605 C CA . LYS A 1 82 ? -12.332 8.548 10.107 1.00 86.12 82 LYS A CA 1
ATOM 606 C C . LYS A 1 82 ? -13.468 7.553 10.359 1.00 86.12 82 LYS A C 1
ATOM 608 O O . LYS A 1 82 ? -14.583 7.792 9.908 1.00 86.12 82 LYS A O 1
ATOM 613 N N . ILE A 1 83 ? -13.205 6.476 11.102 1.00 88.69 83 ILE A N 1
ATOM 614 C CA . ILE A 1 83 ? -14.198 5.448 11.456 1.00 88.69 83 ILE A CA 1
ATOM 615 C C . ILE A 1 83 ? -15.185 5.971 12.509 1.00 88.69 83 ILE A C 1
ATOM 617 O O . ILE A 1 83 ? -16.387 5.769 12.375 1.00 88.69 83 ILE A O 1
ATOM 621 N N . THR A 1 84 ? -14.700 6.679 13.532 1.00 85.00 84 THR A N 1
ATOM 622 C CA . THR A 1 84 ? -15.536 7.244 14.613 1.00 85.00 84 THR A CA 1
ATOM 623 C C . THR A 1 84 ? -16.188 8.587 14.260 1.00 85.00 84 THR A C 1
ATOM 625 O O . THR A 1 84 ? -16.761 9.242 15.127 1.00 85.00 84 THR A O 1
ATOM 628 N N . GLY A 1 85 ? -16.092 9.054 13.009 1.00 77.88 85 GLY A N 1
ATOM 629 C CA . GLY A 1 85 ? -16.746 10.292 12.562 1.00 77.88 85 GLY A CA 1
ATOM 630 C C . GLY A 1 85 ? -16.287 11.555 13.307 1.00 77.88 85 GLY A C 1
ATOM 631 O O . GLY A 1 85 ? -17.026 12.536 13.394 1.00 77.88 85 GLY A O 1
ATOM 632 N N . GLY A 1 86 ? -15.082 11.541 13.887 1.00 65.00 86 GLY A N 1
ATOM 633 C CA . GLY A 1 86 ? -14.559 12.651 14.684 1.00 65.00 86 GLY A CA 1
ATOM 634 C C . GLY A 1 86 ? -15.260 12.873 16.031 1.00 65.00 86 GLY A C 1
ATOM 635 O O . GLY A 1 86 ? -15.064 13.931 16.640 1.00 65.00 86 GLY A O 1
ATOM 636 N N . GLU A 1 87 ? -16.037 11.909 16.541 1.00 61.19 87 GLU A N 1
ATOM 637 C CA . GLU A 1 87 ? -16.700 12.023 17.848 1.00 61.19 87 GLU A CA 1
ATOM 638 C C . GLU A 1 87 ? -15.712 12.333 18.978 1.00 61.19 87 GLU A C 1
ATOM 640 O O . GLU A 1 87 ? -15.988 13.199 19.807 1.00 61.19 87 GLU A O 1
ATOM 645 N N . LYS A 1 88 ? -14.506 11.745 18.961 1.00 59.91 88 LYS A N 1
ATOM 646 C CA . LYS A 1 88 ? -13.443 12.050 19.937 1.00 59.91 88 LYS A CA 1
ATOM 647 C C . LYS A 1 88 ? -13.002 13.518 19.897 1.00 59.91 88 LYS A C 1
ATOM 649 O O . LYS A 1 88 ? -12.866 14.150 20.947 1.00 59.91 88 LYS A O 1
ATOM 654 N N . LYS A 1 89 ? -12.843 14.105 18.703 1.00 59.91 89 LYS A N 1
ATOM 655 C CA . LYS A 1 89 ? -12.511 15.535 18.535 1.00 59.91 89 LYS A CA 1
ATOM 656 C C . LYS A 1 89 ? -13.659 16.435 18.987 1.00 59.91 89 LYS A C 1
ATOM 658 O O . LYS A 1 89 ? -13.409 17.483 19.583 1.00 59.91 89 LYS A O 1
ATOM 663 N N . ASN A 1 90 ? -14.903 16.021 18.755 1.00 60.44 90 ASN A N 1
ATOM 664 C CA . ASN A 1 90 ? -16.092 16.738 19.211 1.00 60.44 90 ASN A CA 1
ATOM 665 C C . ASN A 1 90 ? -16.273 16.660 20.735 1.00 60.44 90 ASN A C 1
ATOM 667 O O . ASN A 1 90 ? -16.631 17.666 21.349 1.00 60.44 90 ASN A O 1
ATOM 671 N N . LEU A 1 91 ? -15.958 15.521 21.357 1.00 65.19 91 LEU A N 1
ATOM 672 C CA . LEU A 1 91 ? -16.000 15.329 22.806 1.00 65.19 91 LEU A CA 1
ATOM 673 C C . LEU A 1 91 ? -14.921 16.161 23.508 1.00 65.19 91 LEU A C 1
ATOM 675 O O . LEU A 1 91 ? -15.232 16.896 24.441 1.00 65.19 91 LEU A O 1
ATOM 679 N N . LEU A 1 92 ? -13.682 16.137 23.004 1.00 66.75 92 LEU A N 1
ATOM 680 C CA . LEU A 1 92 ? -12.592 16.991 23.492 1.00 66.75 92 LEU A CA 1
ATOM 681 C C . LEU A 1 92 ? -12.912 18.481 23.310 1.00 66.75 92 LEU A C 1
ATOM 683 O O . LEU A 1 92 ? -12.701 19.270 24.229 1.00 66.75 92 LEU A O 1
ATOM 687 N N . ARG A 1 93 ? -13.480 18.886 22.165 1.00 67.81 93 ARG A N 1
ATOM 688 C CA . ARG A 1 93 ? -13.953 20.266 21.949 1.00 67.81 93 ARG A CA 1
ATOM 689 C C . ARG A 1 93 ? -15.077 20.655 22.911 1.00 67.81 93 ARG A C 1
ATOM 691 O O . ARG A 1 93 ? -15.087 21.793 23.378 1.00 67.81 93 ARG A O 1
ATOM 698 N N . ARG A 1 94 ? -16.004 19.742 23.221 1.00 63.88 94 ARG A N 1
ATOM 699 C CA . ARG A 1 94 ? -17.068 19.950 24.219 1.00 63.88 94 ARG A CA 1
ATOM 700 C C . ARG A 1 94 ? -16.494 20.090 25.626 1.00 63.88 94 ARG A C 1
ATOM 702 O O . ARG A 1 94 ? -16.812 21.069 26.291 1.00 63.88 94 ARG A O 1
ATOM 709 N N . PHE A 1 95 ? -15.596 19.200 26.042 1.00 71.31 95 PHE A N 1
ATOM 710 C CA . PHE A 1 95 ? -14.905 19.293 27.332 1.00 71.31 95 PHE A CA 1
ATOM 711 C C . PHE A 1 95 ? -14.121 20.601 27.472 1.00 71.31 95 PHE A C 1
ATOM 713 O O . PHE A 1 95 ? -14.264 21.301 28.471 1.00 71.31 95 PHE A O 1
ATOM 720 N N . ARG A 1 96 ? -13.367 20.998 26.439 1.00 69.81 96 ARG A N 1
ATOM 721 C CA . ARG A 1 96 ? -12.588 22.246 26.452 1.00 69.81 96 ARG A CA 1
ATOM 722 C C . ARG A 1 96 ? -13.461 23.506 26.442 1.00 69.81 96 ARG A C 1
ATOM 724 O O . ARG A 1 96 ? -13.034 24.533 26.950 1.00 69.81 96 ARG A O 1
ATOM 731 N N . ARG A 1 97 ? -14.686 23.435 25.901 1.00 64.06 97 ARG A N 1
ATOM 732 C CA . ARG A 1 97 ? -15.700 24.501 26.023 1.00 64.06 97 ARG A CA 1
ATOM 733 C C . ARG A 1 97 ? -16.321 24.579 27.418 1.00 64.06 97 ARG A C 1
ATOM 735 O O . ARG A 1 97 ? -16.715 25.667 27.822 1.00 64.06 97 ARG A O 1
ATOM 742 N N . MET A 1 98 ? -16.423 23.460 28.133 1.00 64.31 98 MET A N 1
ATOM 743 C CA . MET A 1 98 ? -16.987 23.418 29.488 1.00 64.31 98 MET A CA 1
ATOM 744 C C . MET A 1 98 ? -15.972 23.831 30.565 1.00 64.31 98 MET A C 1
ATOM 746 O O . MET A 1 98 ? -16.366 24.435 31.552 1.00 64.31 98 MET A O 1
ATOM 750 N N . GLY A 1 99 ? -14.674 23.583 30.358 1.00 62.56 99 GLY A N 1
ATOM 751 C CA . GLY A 1 99 ? -13.604 23.929 31.309 1.00 62.56 99 GLY A CA 1
ATOM 752 C C . GLY A 1 99 ? -13.023 25.349 31.200 1.00 62.56 99 GLY A C 1
ATOM 753 O O . GLY A 1 99 ? -11.944 25.581 31.726 1.00 62.56 99 GLY A O 1
ATOM 754 N N . GLY A 1 100 ? -13.674 26.273 30.481 1.00 54.41 100 GLY A N 1
ATOM 755 C CA . GLY A 1 100 ? -13.162 27.628 30.203 1.00 54.41 100 GLY A CA 1
ATOM 756 C C . GLY A 1 100 ? -13.993 28.783 30.774 1.00 54.41 100 GLY A C 1
ATOM 757 O O . GLY A 1 100 ? -13.864 29.905 30.291 1.00 54.41 100 GLY A O 1
ATOM 758 N N . LYS A 1 101 ? -14.882 28.526 31.742 1.00 50.97 101 LYS A N 1
ATOM 759 C CA . LYS A 1 101 ? -15.599 29.570 32.492 1.00 50.97 101 LYS A CA 1
ATOM 760 C C . LYS A 1 101 ? -15.242 29.478 33.973 1.00 50.97 101 LYS A C 1
ATOM 762 O O . LYS A 1 101 ? -15.923 28.793 34.730 1.00 50.97 101 LYS A O 1
ATOM 767 N N . SER A 1 102 ? -14.188 30.182 34.349 1.00 45.72 102 SER A N 1
ATOM 768 C CA . SER A 1 102 ? -13.888 30.623 35.713 1.00 45.72 102 SER A CA 1
ATOM 769 C C . SER A 1 102 ? -13.040 31.875 35.602 1.00 45.72 102 SER A C 1
ATOM 771 O O . SER A 1 102 ? -12.058 31.798 34.828 1.00 45.72 102 SER A O 1
#

Secondary structure (DSSP, 8-state):
-EESPPBTTTHHHHHHHHHHSPSS---EEESHHHHH-GGG--TT--SB-S-GGGTS---EEE--SSPPHHHHHHHHHHHHHHHTTTHHHHHHHHHHHHTT--

Radius of gyration: 17.8 Å; chains: 1; bounding box: 29×43×54 Å

Sequence (102 aa):
IVAGTISKKMGPVVQRLWDQMPNPKWCIAMGNCAISGGPFEVEGQYAIVPGAHLLVPVDIYVPGCPPRPEGLIQGILALEDKITGGEKKNLLRRFRRMGGKS

pLDDT: mean 86.05, std 11.78, range [45.72, 96.12]